Protein AF-A0A2M8S687-F1 (afdb_monomer)

Nearest PDB structures (foldseek):
  6tep-assembly3_C  TM=9.240E-01  e=4.496E-05  Bifidobacterium longum subsp. infantis ATCC 15697 = JCM 1222 = DSM 20088
  6ter-assembly3_C  TM=9.379E-01  e=4.794E-05  Bifidobacterium longum subsp. infantis ATCC 15697 = JCM 1222 = DSM 20088
  6tep-assembly4_B  TM=9.440E-01  e=9.711E-05  Bifidobacterium longum subsp. infantis ATCC 15697 = JCM 1222 = DSM 20088
  6tep-assembly2_D  TM=9.374E-01  e=9.711E-05  Bifidobacterium longum subsp. infantis ATCC 15697 = JCM 1222 = DSM 20088
  6q90-assembly2_B  TM=9.493E-01  e=2.385E-04  Homo sapiens

Structure (mmCIF, N/CA/C/O backbone):
data_AF-A0A2M8S687-F1
#
_entry.id   AF-A0A2M8S687-F1
#
loop_
_atom_site.group_PDB
_atom_site.id
_atom_site.type_symbol
_atom_site.label_atom_id
_atom_site.label_alt_id
_atom_site.label_comp_id
_atom_site.label_asym_id
_atom_site.label_entity_id
_atom_site.label_seq_id
_atom_site.pdbx_PDB_ins_code
_atom_site.Cartn_x
_atom_site.Cartn_y
_atom_site.Cartn_z
_atom_site.occupancy
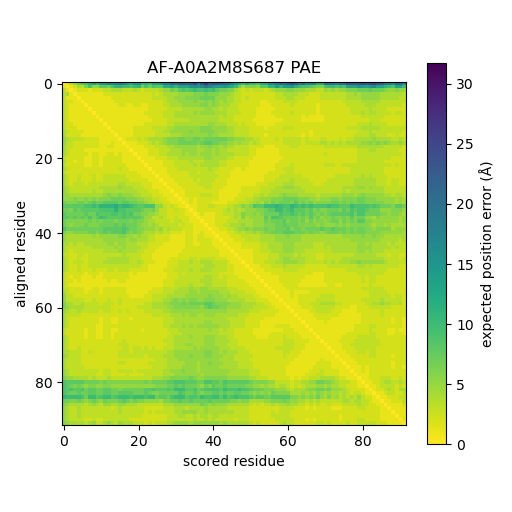_atom_site.B_iso_or_equiv
_atom_site.auth_seq_id
_atom_site.auth_comp_id
_atom_site.auth_asym_id
_atom_site.auth_atom_id
_atom_site.pdbx_PDB_model_num
ATOM 1 N N . MET A 1 1 ? 13.495 -7.908 5.734 1.00 65.50 1 MET A N 1
ATOM 2 C CA . MET A 1 1 ? 13.013 -8.114 7.120 1.00 65.50 1 MET A CA 1
ATOM 3 C C . MET A 1 1 ? 11.526 -8.389 7.070 1.00 65.50 1 MET A C 1
ATOM 5 O O . MET A 1 1 ? 10.834 -7.729 6.303 1.00 65.50 1 MET A O 1
ATOM 9 N N . ASP A 1 2 ? 11.056 -9.374 7.828 1.00 84.81 2 ASP A N 1
ATOM 10 C CA . ASP A 1 2 ? 9.624 -9.620 7.987 1.00 84.81 2 ASP A CA 1
ATOM 11 C C . ASP A 1 2 ? 9.021 -8.533 8.894 1.00 84.81 2 ASP A C 1
ATOM 13 O O . ASP A 1 2 ? 9.439 -8.378 10.041 1.00 84.81 2 ASP A O 1
ATOM 17 N N . LEU A 1 3 ? 8.092 -7.741 8.352 1.00 92.38 3 LEU A N 1
ATOM 18 C CA . LEU A 1 3 ? 7.426 -6.643 9.062 1.00 92.38 3 LEU A CA 1
ATOM 19 C C . LEU A 1 3 ? 6.049 -7.043 9.603 1.00 92.38 3 LEU A C 1
ATOM 21 O O . LEU A 1 3 ? 5.384 -6.226 10.246 1.00 92.38 3 LEU A O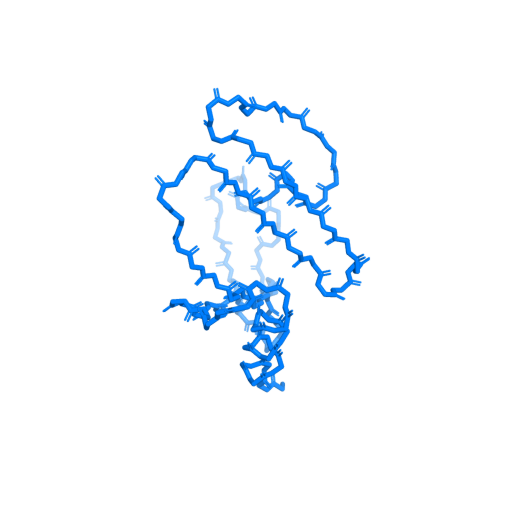 1
ATOM 25 N N . GLN A 1 4 ? 5.618 -8.288 9.384 1.00 94.44 4 GLN A N 1
ATOM 26 C CA . GLN A 1 4 ? 4.305 -8.762 9.800 1.00 94.44 4 GLN A CA 1
ATOM 27 C C . GLN A 1 4 ? 4.039 -8.586 11.311 1.00 94.44 4 GLN A C 1
ATOM 29 O O . GLN A 1 4 ? 2.955 -8.097 11.655 1.00 94.44 4 GLN A O 1
ATOM 34 N N . PRO A 1 5 ? 4.972 -8.899 12.238 1.00 96.06 5 PRO A N 1
ATOM 35 C CA . PRO A 1 5 ? 4.736 -8.684 13.668 1.00 96.06 5 PRO A CA 1
ATOM 36 C C . PRO A 1 5 ? 4.560 -7.199 14.011 1.00 96.06 5 PRO A C 1
ATOM 38 O O . PRO A 1 5 ? 3.633 -6.832 14.736 1.00 96.06 5 PRO A O 1
ATOM 41 N N . THR A 1 6 ? 5.402 -6.339 13.432 1.00 96.12 6 THR A N 1
ATOM 42 C CA . THR A 1 6 ? 5.394 -4.888 13.656 1.00 96.12 6 THR A CA 1
ATOM 43 C C . THR A 1 6 ? 4.084 -4.257 13.196 1.00 96.12 6 THR A C 1
ATOM 45 O O . THR A 1 6 ? 3.432 -3.565 13.978 1.00 96.12 6 THR A O 1
ATOM 48 N N . ILE A 1 7 ? 3.643 -4.539 11.963 1.00 97.06 7 ILE A N 1
ATOM 49 C CA . ILE A 1 7 ? 2.403 -3.962 11.420 1.00 97.06 7 ILE A CA 1
ATOM 50 C C . ILE A 1 7 ? 1.164 -4.486 12.161 1.00 97.06 7 ILE A C 1
ATOM 52 O O . ILE A 1 7 ? 0.220 -3.735 12.407 1.00 97.06 7 ILE A O 1
ATOM 56 N N . THR A 1 8 ? 1.183 -5.751 12.600 1.00 97.75 8 THR A N 1
ATOM 57 C CA . THR A 1 8 ? 0.102 -6.335 13.411 1.00 97.75 8 THR A CA 1
ATOM 58 C C . THR A 1 8 ? -0.029 -5.619 14.749 1.00 97.75 8 THR A C 1
ATOM 60 O O . THR A 1 8 ? -1.140 -5.275 15.161 1.00 97.75 8 THR A O 1
ATOM 63 N N . GLN A 1 9 ? 1.095 -5.394 15.435 1.00 97.69 9 GLN A N 1
ATOM 64 C CA . GLN A 1 9 ? 1.103 -4.718 16.726 1.00 97.69 9 GLN A CA 1
ATOM 65 C C . GLN A 1 9 ? 0.677 -3.255 16.585 1.00 97.69 9 GLN A C 1
ATOM 67 O O . GLN A 1 9 ? -0.169 -2.798 17.351 1.00 97.69 9 GLN A O 1
ATOM 72 N N . ALA A 1 10 ? 1.198 -2.543 15.584 1.00 97.50 10 ALA A N 1
ATOM 73 C CA . ALA A 1 10 ? 0.823 -1.158 15.320 1.00 97.50 10 ALA A CA 1
ATOM 74 C C . ALA A 1 10 ? -0.685 -1.013 15.047 1.00 97.50 10 ALA A C 1
ATOM 76 O O . ALA A 1 10 ? -1.344 -0.158 15.643 1.00 97.50 10 ALA A O 1
ATOM 77 N N . PHE A 1 11 ? -1.260 -1.903 14.228 1.00 98.44 11 PHE A N 1
ATOM 78 C CA . PHE A 1 11 ? -2.698 -1.916 13.959 1.00 98.44 11 PHE A CA 1
ATOM 79 C C . PHE A 1 11 ? -3.516 -2.142 15.238 1.00 98.44 11 PHE A C 1
ATOM 81 O O . PHE A 1 11 ? -4.469 -1.408 15.502 1.00 98.44 11 PHE A O 1
ATOM 88 N N . ARG A 1 12 ? -3.127 -3.125 16.066 1.00 98.06 12 ARG A N 1
ATOM 89 C CA . ARG A 1 12 ? -3.806 -3.417 17.340 1.00 98.06 12 ARG A CA 1
ATOM 90 C C . ARG A 1 12 ? -3.776 -2.226 18.288 1.00 98.06 12 ARG A C 1
ATOM 92 O O . ARG A 1 12 ? -4.817 -1.880 18.841 1.00 98.06 12 ARG A O 1
ATOM 99 N N . SER A 1 13 ? -2.613 -1.595 18.442 1.00 97.44 13 SER A N 1
ATOM 100 C CA . SER A 1 13 ? -2.448 -0.418 19.296 1.00 97.44 13 SER A CA 1
ATOM 101 C C . SER A 1 13 ? -3.319 0.754 18.834 1.00 97.44 13 SER A C 1
ATOM 103 O O . SER A 1 13 ? -3.872 1.462 19.670 1.00 97.44 13 SER A O 1
ATOM 105 N N . ARG A 1 14 ? -3.477 0.958 17.517 1.00 97.06 14 ARG A N 1
ATOM 106 C CA . ARG A 1 14 ? -4.210 2.110 16.968 1.00 97.06 14 ARG A CA 1
ATOM 107 C C . ARG A 1 14 ? -5.722 1.901 16.879 1.00 97.06 14 ARG A C 1
ATOM 109 O O . ARG A 1 14 ? -6.473 2.840 17.119 1.00 97.06 14 ARG A O 1
ATOM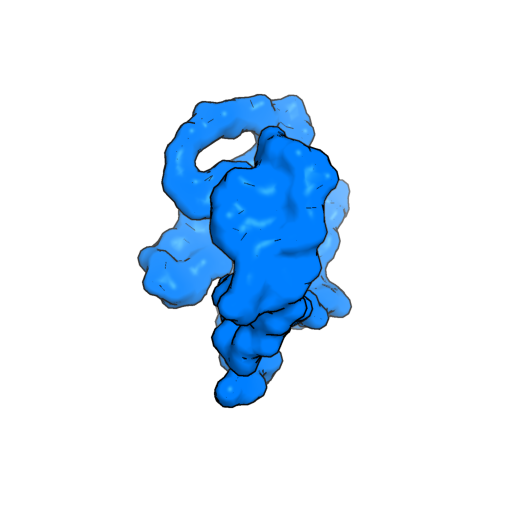 116 N N . PHE A 1 15 ? -6.168 0.694 16.529 1.00 96.56 15 PHE A N 1
ATOM 117 C CA . PHE A 1 15 ? -7.574 0.403 16.214 1.00 96.56 15 PHE A CA 1
ATOM 118 C C . PHE A 1 15 ? -8.270 -0.514 17.230 1.00 96.56 15 PHE A C 1
ATOM 120 O O . PHE A 1 15 ? -9.406 -0.936 16.989 1.00 96.56 15 PHE A O 1
ATOM 127 N N . ALA A 1 16 ? -7.597 -0.827 18.345 1.00 96.31 16 ALA A N 1
ATOM 128 C CA . ALA A 1 16 ? -8.102 -1.629 19.465 1.00 96.31 16 ALA A CA 1
ATOM 129 C C . ALA A 1 16 ? -8.680 -2.999 19.055 1.00 96.31 16 ALA A C 1
ATOM 131 O O . ALA A 1 16 ? -9.576 -3.543 19.700 1.00 96.31 16 ALA A O 1
ATOM 132 N N . ALA A 1 17 ? -8.189 -3.559 17.950 1.00 95.31 17 ALA A N 1
ATOM 133 C CA . ALA A 1 17 ? -8.637 -4.830 17.400 1.00 95.31 17 ALA A CA 1
ATOM 134 C C . ALA A 1 17 ? -7.567 -5.429 16.480 1.00 95.31 17 ALA A C 1
ATOM 136 O O . ALA A 1 17 ? -6.740 -4.687 15.949 1.00 95.31 17 ALA A O 1
ATOM 137 N N . PRO A 1 18 ? -7.563 -6.753 16.252 1.00 97.25 18 PRO A N 1
ATOM 138 C CA . PRO A 1 18 ? -6.659 -7.351 15.279 1.00 97.25 18 PRO A CA 1
ATOM 139 C C . PRO A 1 18 ? -7.036 -6.948 13.840 1.00 97.25 18 PRO A C 1
ATOM 141 O O . PRO A 1 18 ? -8.224 -6.754 13.551 1.00 97.25 18 PRO A O 1
ATOM 144 N N . PRO A 1 19 ? -6.053 -6.854 12.925 1.00 98.19 19 PRO A N 1
ATOM 145 C CA . PRO A 1 19 ? -6.354 -6.757 11.502 1.00 98.19 19 PRO A CA 1
ATOM 146 C C . PRO A 1 19 ? -7.026 -8.051 11.022 1.00 98.19 19 PRO A C 1
ATOM 148 O O . PRO A 1 19 ? -6.740 -9.130 11.542 1.00 98.19 19 PRO A O 1
ATOM 151 N N . ALA A 1 20 ? -7.915 -7.947 10.034 1.00 98.31 20 ALA A N 1
ATOM 152 C CA . ALA A 1 20 ? -8.496 -9.119 9.372 1.00 98.31 20 ALA A CA 1
ATOM 153 C C . ALA A 1 20 ? -7.549 -9.684 8.307 1.00 98.31 20 ALA A C 1
ATOM 155 O O . ALA A 1 20 ? -7.513 -10.892 8.092 1.00 98.31 20 ALA A O 1
ATOM 156 N N . PHE A 1 21 ? -6.772 -8.808 7.665 1.00 98.12 21 PHE A N 1
ATOM 157 C CA . PHE A 1 21 ? -5.826 -9.164 6.618 1.00 98.12 21 PHE A CA 1
ATOM 158 C C . PHE A 1 21 ? -4.504 -8.432 6.813 1.00 98.12 21 PHE A C 1
ATOM 160 O O . PHE A 1 21 ? -4.469 -7.293 7.284 1.00 98.12 21 PHE A O 1
ATOM 167 N N . ILE A 1 22 ? -3.424 -9.093 6.406 1.00 97.88 22 ILE A N 1
ATOM 168 C CA . ILE A 1 22 ? -2.103 -8.493 6.252 1.00 97.88 22 ILE A CA 1
ATOM 169 C C . ILE A 1 22 ? -1.657 -8.785 4.828 1.00 97.88 22 ILE A C 1
ATOM 171 O O . ILE A 1 22 ? -1.630 -9.942 4.412 1.00 97.88 22 ILE A O 1
ATOM 175 N N . ILE A 1 23 ? -1.347 -7.734 4.078 1.00 97.69 23 ILE A N 1
ATOM 176 C CA . ILE A 1 23 ? -0.984 -7.808 2.664 1.00 97.69 23 ILE A CA 1
ATOM 177 C C . ILE A 1 23 ? 0.409 -7.209 2.492 1.00 97.69 23 ILE A C 1
ATOM 179 O O . ILE A 1 23 ? 0.751 -6.219 3.140 1.00 97.69 23 ILE A O 1
ATOM 183 N N . ARG A 1 24 ? 1.205 -7.810 1.607 1.00 97.00 24 ARG A N 1
ATOM 184 C CA . ARG A 1 24 ? 2.540 -7.347 1.224 1.00 97.00 24 ARG A CA 1
ATOM 185 C C . ARG A 1 24 ? 2.589 -7.149 -0.287 1.00 97.00 24 ARG A C 1
ATOM 187 O O . ARG A 1 24 ? 2.324 -8.094 -1.026 1.00 97.00 24 ARG A O 1
ATOM 194 N N . ALA A 1 25 ? 3.002 -5.967 -0.730 1.00 97.12 25 ALA A N 1
ATOM 195 C CA . ALA A 1 25 ? 3.262 -5.660 -2.133 1.00 97.12 25 ALA A CA 1
ATOM 196 C C . ALA A 1 25 ? 4.744 -5.276 -2.313 1.00 97.12 25 ALA A C 1
ATOM 198 O O . ALA A 1 25 ? 5.175 -4.268 -1.745 1.00 97.12 25 ALA A O 1
ATOM 199 N N . PRO A 1 26 ? 5.559 -6.068 -3.036 1.00 97.69 26 PRO A N 1
ATOM 200 C CA . PRO A 1 26 ? 6.960 -5.734 -3.261 1.00 97.69 26 PRO A CA 1
ATOM 201 C C . PRO A 1 26 ? 7.099 -4.547 -4.216 1.00 97.69 26 PRO A C 1
ATOM 203 O O . PRO A 1 26 ? 6.325 -4.390 -5.159 1.00 97.69 26 PRO A O 1
ATOM 206 N N . GLY A 1 27 ? 8.134 -3.740 -3.997 1.00 97.44 27 GLY A N 1
ATOM 207 C CA . GLY A 1 27 ? 8.631 -2.839 -5.027 1.00 97.44 27 GLY A CA 1
ATOM 208 C C . GLY A 1 27 ? 9.229 -3.633 -6.189 1.00 97.44 27 GLY A C 1
ATOM 209 O O . GLY A 1 27 ? 9.422 -4.850 -6.111 1.00 97.44 27 GLY A O 1
ATOM 210 N N . ARG A 1 28 ? 9.580 -2.936 -7.268 1.00 98.00 28 ARG A N 1
ATOM 211 C CA . ARG A 1 28 ? 10.187 -3.554 -8.449 1.00 98.00 28 ARG A CA 1
ATOM 212 C C . ARG A 1 28 ? 11.287 -2.693 -9.039 1.00 98.00 28 ARG A C 1
ATOM 214 O O . ARG A 1 28 ? 11.188 -1.466 -9.045 1.00 98.00 28 ARG A O 1
ATOM 221 N N . VAL A 1 29 ? 12.278 -3.358 -9.608 1.00 97.38 29 VAL A N 1
ATOM 222 C CA . VAL A 1 29 ? 13.260 -2.756 -10.511 1.00 97.38 29 VAL A CA 1
ATOM 223 C C . VAL A 1 29 ? 12.997 -3.259 -11.921 1.00 97.38 29 VAL A C 1
ATOM 225 O O . VAL A 1 29 ? 12.544 -4.388 -12.103 1.00 97.38 29 VAL A O 1
ATOM 228 N N . ASN A 1 30 ? 13.269 -2.426 -12.912 1.00 97.38 30 ASN A N 1
ATOM 229 C CA . ASN A 1 30 ? 13.301 -2.852 -14.301 1.00 97.38 30 ASN A CA 1
ATOM 230 C C . ASN A 1 30 ? 14.736 -3.294 -14.610 1.00 97.38 30 ASN A C 1
ATOM 232 O O . ASN A 1 30 ? 15.681 -2.555 -14.352 1.00 97.38 30 ASN A O 1
ATOM 236 N N . ILE A 1 31 ? 14.916 -4.521 -15.102 1.00 97.19 31 ILE A N 1
ATOM 237 C CA . ILE A 1 31 ? 16.240 -5.018 -15.509 1.00 97.19 31 ILE A CA 1
ATOM 238 C C . ILE A 1 31 ? 16.595 -4.445 -16.886 1.00 97.19 31 ILE A C 1
ATOM 240 O O . ILE A 1 31 ? 17.727 -4.028 -17.118 1.00 97.19 31 ILE A O 1
ATOM 244 N N . ILE A 1 32 ? 15.616 -4.435 -17.798 1.00 97.00 32 ILE A N 1
ATOM 245 C CA . ILE A 1 32 ? 15.702 -3.856 -19.143 1.00 97.00 32 ILE A CA 1
ATOM 246 C C . ILE A 1 32 ? 14.296 -3.499 -19.656 1.00 97.00 32 ILE A C 1
ATOM 248 O O . ILE A 1 32 ? 13.297 -4.041 -19.172 1.00 97.00 32 ILE A O 1
ATOM 252 N N . GLY A 1 33 ? 14.227 -2.599 -20.643 1.00 95.00 33 GLY A N 1
ATOM 253 C CA . GLY A 1 33 ? 12.974 -2.138 -21.254 1.00 95.00 33 GLY A CA 1
ATOM 254 C C . GLY A 1 33 ? 12.465 -0.801 -20.708 1.00 95.00 33 GLY A C 1
ATOM 255 O O . GLY A 1 33 ? 11.275 -0.515 -20.807 1.00 95.00 33 GLY A O 1
ATOM 256 N N . GLU A 1 34 ? 13.335 0.032 -20.131 1.00 94.75 34 GLU A N 1
ATOM 257 C CA . GLU A 1 34 ? 12.951 1.370 -19.660 1.00 94.75 34 GLU A CA 1
ATOM 258 C C . GLU A 1 34 ? 12.344 2.206 -20.793 1.00 94.75 34 GLU A C 1
ATOM 260 O O . GLU A 1 34 ? 12.845 2.186 -21.917 1.00 94.75 34 GLU A O 1
ATOM 265 N N . HIS A 1 35 ? 11.287 2.963 -20.486 1.00 94.75 35 HIS A N 1
ATOM 266 C CA . HIS A 1 35 ? 10.584 3.840 -21.432 1.00 94.75 35 HIS A CA 1
ATOM 267 C C . HIS A 1 35 ? 9.898 3.136 -22.618 1.00 94.75 35 HIS A C 1
ATOM 269 O O . HIS A 1 35 ? 9.492 3.793 -23.579 1.00 94.75 35 HIS A O 1
ATOM 275 N N . THR A 1 36 ? 9.752 1.809 -22.574 1.00 96.06 36 THR A N 1
ATOM 276 C CA . THR A 1 36 ? 9.105 1.040 -23.653 1.00 96.06 36 THR A CA 1
ATOM 277 C C . THR A 1 36 ? 7.660 0.652 -23.347 1.00 96.06 36 THR A C 1
ATOM 279 O O . THR A 1 36 ? 6.883 0.442 -24.273 1.00 96.06 36 THR A O 1
ATOM 282 N N . ASP A 1 37 ? 7.277 0.608 -22.073 1.00 92.62 37 ASP A N 1
ATOM 283 C CA . ASP A 1 37 ? 5.961 0.177 -21.597 1.00 92.62 37 ASP A CA 1
ATOM 284 C C . ASP A 1 37 ? 4.818 1.052 -22.120 1.00 92.62 37 ASP A C 1
ATOM 286 O O . ASP A 1 37 ? 3.799 0.536 -22.566 1.00 92.62 37 ASP A O 1
ATOM 290 N N . TYR A 1 38 ? 5.004 2.371 -22.147 1.00 93.75 38 TYR A N 1
ATOM 291 C CA . TYR A 1 38 ? 4.025 3.298 -22.728 1.00 93.75 38 TYR A CA 1
ATOM 292 C C . TYR A 1 38 ? 4.095 3.404 -24.263 1.00 93.75 38 TYR A C 1
ATOM 294 O O . TYR A 1 38 ? 3.390 4.223 -24.849 1.00 93.75 38 TYR A O 1
ATOM 302 N N . ASN A 1 39 ? 4.942 2.598 -24.911 1.00 96.00 39 ASN A N 1
ATOM 303 C CA . ASN A 1 39 ? 5.097 2.509 -26.367 1.00 96.00 39 ASN A CA 1
ATOM 304 C C . ASN A 1 39 ? 4.813 1.085 -26.891 1.00 96.00 39 ASN A C 1
ATOM 306 O O . ASN A 1 39 ? 5.362 0.698 -27.921 1.00 96.00 39 ASN A O 1
ATOM 310 N N . ASP A 1 40 ? 4.018 0.288 -26.167 1.00 95.94 40 ASP A N 1
ATOM 311 C CA . ASP A 1 40 ? 3.684 -1.109 -26.504 1.00 95.94 40 ASP A CA 1
ATOM 312 C C . ASP A 1 40 ? 4.908 -2.042 -26.661 1.00 95.94 40 ASP A C 1
ATOM 314 O O . ASP A 1 40 ? 4.870 -3.049 -27.372 1.00 95.94 40 ASP A O 1
ATOM 318 N N . GLY A 1 41 ? 6.022 -1.716 -25.999 1.00 96.94 41 GLY A N 1
ATOM 319 C CA . GLY A 1 41 ? 7.241 -2.521 -25.990 1.00 96.94 41 GLY A CA 1
ATOM 320 C C . GLY A 1 41 ? 7.295 -3.563 -24.867 1.00 96.94 41 GLY A C 1
ATOM 321 O O . GLY A 1 41 ? 6.450 -3.618 -23.974 1.00 96.94 41 GLY A O 1
ATOM 322 N N . PHE A 1 42 ? 8.328 -4.409 -24.902 1.00 97.69 42 PHE A N 1
ATOM 323 C CA . PHE A 1 42 ? 8.568 -5.423 -23.873 1.00 97.69 42 PHE A CA 1
ATOM 324 C C . PHE A 1 42 ? 9.379 -4.874 -22.696 1.00 97.69 42 PHE A C 1
ATOM 326 O O . PHE A 1 42 ? 10.379 -4.183 -22.882 1.00 97.69 42 PHE A O 1
ATOM 333 N N . VAL A 1 43 ? 9.022 -5.306 -21.486 1.00 97.81 43 VAL A N 1
ATOM 334 C CA . VAL A 1 43 ? 9.743 -5.002 -20.243 1.00 97.81 43 VAL A CA 1
ATOM 335 C C . VAL A 1 43 ? 10.148 -6.274 -19.510 1.00 97.81 43 VAL A C 1
ATOM 337 O O 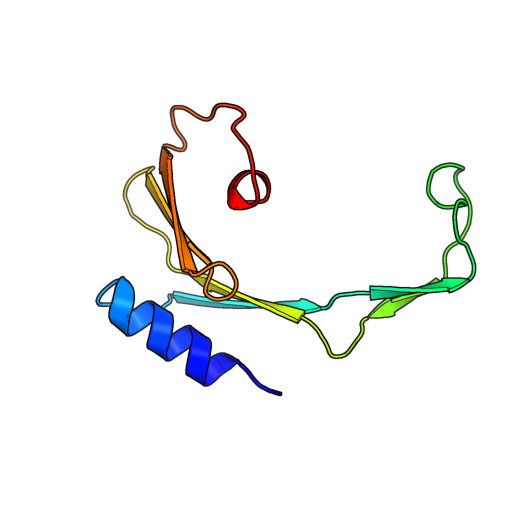. VAL A 1 43 ? 9.446 -7.284 -19.566 1.00 97.81 43 VAL A O 1
ATOM 340 N N . LEU A 1 44 ? 11.259 -6.215 -18.771 1.00 98.06 44 LEU A N 1
ATOM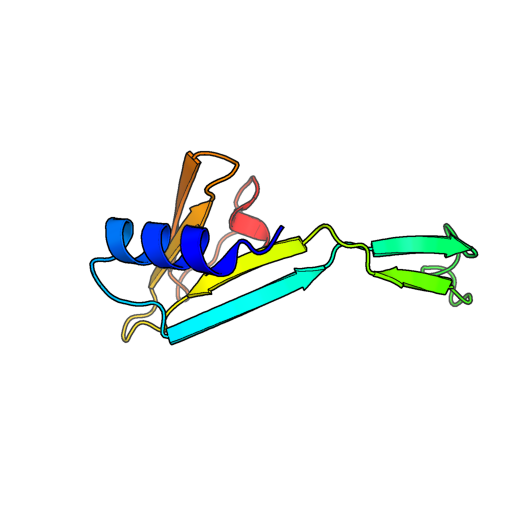 341 C CA . LEU A 1 44 ? 11.687 -7.286 -17.869 1.00 98.06 44 LEU A CA 1
ATOM 342 C C . LEU A 1 44 ? 11.832 -6.756 -16.431 1.00 98.06 44 LEU A C 1
ATOM 344 O O . LEU A 1 44 ? 12.945 -6.447 -15.992 1.00 98.06 44 LEU A O 1
ATOM 348 N N . PRO A 1 45 ? 10.722 -6.603 -15.689 1.00 97.62 45 PRO A N 1
ATOM 349 C CA . PRO A 1 45 ? 10.762 -6.196 -14.295 1.00 97.62 45 PRO A CA 1
ATOM 350 C C . PRO A 1 45 ? 11.065 -7.376 -13.370 1.00 97.62 45 PRO A C 1
ATOM 352 O O . PRO A 1 45 ? 10.765 -8.533 -13.663 1.00 97.62 45 PRO A O 1
ATOM 355 N N . MET A 1 46 ? 11.599 -7.061 -12.197 1.00 98.06 46 MET A N 1
ATOM 356 C CA . MET A 1 46 ? 11.818 -8.011 -11.116 1.00 98.06 46 MET A CA 1
ATOM 357 C C . MET A 1 46 ? 11.397 -7.387 -9.787 1.00 98.06 46 MET A C 1
ATOM 359 O O . MET A 1 46 ? 11.756 -6.249 -9.472 1.00 98.06 46 MET A O 1
ATOM 363 N N . ALA A 1 47 ? 10.638 -8.145 -8.998 1.00 98.19 47 ALA A N 1
ATOM 364 C CA . ALA A 1 47 ? 10.296 -7.764 -7.635 1.00 98.19 47 ALA A CA 1
ATOM 365 C C . ALA A 1 47 ? 11.556 -7.735 -6.757 1.00 98.19 47 ALA A C 1
ATOM 367 O O . ALA A 1 47 ? 12.393 -8.634 -6.832 1.00 98.19 47 ALA A O 1
ATOM 368 N N . ILE A 1 48 ? 11.672 -6.721 -5.903 1.00 97.19 48 ILE A N 1
ATOM 369 C CA . ILE A 1 48 ? 12.757 -6.620 -4.920 1.00 97.19 48 ILE A CA 1
ATOM 370 C C . ILE A 1 48 ? 12.293 -7.072 -3.531 1.00 97.19 48 ILE A C 1
ATOM 372 O O . ILE A 1 48 ? 11.113 -7.329 -3.282 1.00 97.19 48 ILE A O 1
ATOM 376 N N . ASP A 1 49 ? 13.234 -7.173 -2.598 1.00 95.38 49 ASP A N 1
ATOM 377 C CA . ASP A 1 49 ? 12.970 -7.586 -1.219 1.00 95.38 49 ASP A CA 1
ATOM 378 C C . ASP A 1 49 ? 12.314 -6.487 -0.356 1.00 95.38 49 ASP A C 1
ATOM 380 O O . ASP A 1 49 ? 11.740 -6.789 0.695 1.00 95.38 49 ASP A O 1
ATOM 384 N N . ARG A 1 50 ? 12.316 -5.231 -0.824 1.00 94.69 50 ARG A N 1
ATOM 385 C CA . ARG A 1 50 ? 11.597 -4.093 -0.223 1.00 94.69 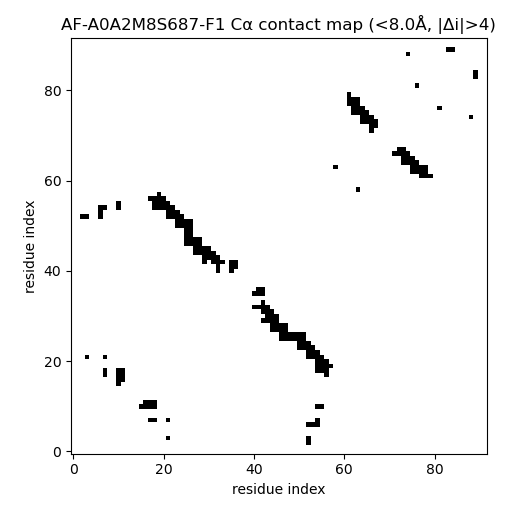50 ARG A CA 1
ATOM 386 C C . ARG A 1 50 ? 10.124 -4.099 -0.623 1.00 94.69 50 ARG A C 1
ATOM 388 O O . ARG A 1 50 ? 9.800 -4.324 -1.786 1.00 94.69 50 ARG A O 1
ATOM 395 N N . ALA A 1 51 ? 9.230 -3.839 0.326 1.00 96.00 51 ALA A N 1
ATOM 396 C CA . ALA A 1 51 ? 7.788 -3.948 0.118 1.00 96.00 51 ALA A CA 1
ATOM 397 C C . ALA A 1 51 ? 7.001 -2.958 0.979 1.00 96.00 51 ALA A C 1
ATOM 399 O O . ALA A 1 51 ? 7.442 -2.610 2.073 1.00 96.00 51 ALA A O 1
ATOM 400 N N . VAL A 1 52 ? 5.806 -2.600 0.511 1.00 96.38 52 VAL A N 1
ATOM 401 C CA . VAL A 1 52 ? 4.761 -1.973 1.326 1.00 96.38 52 VAL A CA 1
ATOM 402 C C . VAL A 1 52 ? 3.962 -3.077 2.013 1.00 96.38 52 VAL A C 1
ATOM 404 O O . VAL A 1 52 ? 3.605 -4.080 1.388 1.00 96.38 52 VAL A O 1
ATOM 407 N N . TRP A 1 53 ? 3.686 -2.894 3.301 1.00 97.56 53 TRP A N 1
ATOM 408 C CA . TRP A 1 53 ? 2.857 -3.792 4.099 1.00 97.56 53 TRP A CA 1
ATOM 409 C C . TRP A 1 53 ? 1.621 -3.049 4.587 1.00 97.56 53 TRP A C 1
ATOM 411 O O . TRP A 1 53 ? 1.725 -1.923 5.064 1.00 97.56 53 TRP A O 1
ATOM 421 N N . ILE A 1 54 ? 0.460 -3.693 4.504 1.00 97.81 54 ILE A N 1
ATOM 422 C CA . ILE A 1 54 ? -0.805 -3.129 4.975 1.00 97.81 54 ILE A CA 1
ATOM 423 C C . ILE A 1 54 ? -1.482 -4.147 5.887 1.00 97.81 54 ILE A C 1
ATOM 425 O O . ILE A 1 54 ? -1.789 -5.261 5.467 1.00 97.81 54 ILE A O 1
ATOM 429 N N . ALA A 1 55 ? -1.740 -3.747 7.131 1.00 98.38 55 ALA A N 1
ATOM 430 C CA . ALA A 1 55 ? -2.659 -4.427 8.034 1.00 98.38 55 ALA A CA 1
ATOM 431 C C . ALA A 1 55 ? -4.020 -3.726 7.952 1.00 98.38 55 ALA A C 1
ATOM 433 O O . ALA A 1 55 ? -4.097 -2.516 8.158 1.00 98.38 55 ALA A O 1
ATOM 434 N N . LEU A 1 56 ? -5.086 -4.462 7.636 1.00 98.06 56 LEU A N 1
ATOM 435 C CA . LEU A 1 56 ? -6.405 -3.871 7.401 1.00 98.06 56 LEU A CA 1
ATOM 436 C C . LEU A 1 56 ? -7.548 -4.742 7.915 1.00 98.06 56 LEU A C 1
ATOM 438 O O . LEU A 1 56 ? -7.437 -5.961 8.058 1.00 98.06 56 LEU A O 1
ATOM 442 N N . ARG A 1 57 ? -8.683 -4.097 8.184 1.00 98.25 57 ARG A N 1
ATOM 443 C CA . ARG A 1 57 ? -9.930 -4.744 8.594 1.00 98.25 57 ARG A CA 1
ATOM 444 C C . ARG A 1 57 ? -11.117 -3.985 7.994 1.00 98.25 57 ARG A C 1
ATOM 446 O O . ARG A 1 57 ? -11.200 -2.779 8.230 1.00 98.25 57 ARG A O 1
ATOM 453 N N . PRO A 1 58 ? -12.050 -4.661 7.300 1.00 97.44 58 PRO A N 1
ATOM 454 C CA . PRO A 1 58 ? -13.284 -4.035 6.842 1.00 97.44 58 PRO A CA 1
ATOM 455 C C . PRO A 1 58 ? -14.086 -3.445 8.003 1.00 97.44 58 PRO A C 1
ATOM 457 O O . PRO A 1 58 ? -14.192 -4.044 9.078 1.00 97.44 58 PRO A O 1
ATOM 460 N N . ARG A 1 59 ? -14.679 -2.278 7.769 1.00 96.25 59 ARG A N 1
ATOM 461 C CA . ARG A 1 59 ? -15.647 -1.656 8.672 1.00 96.25 59 ARG A CA 1
ATOM 462 C C . ARG A 1 59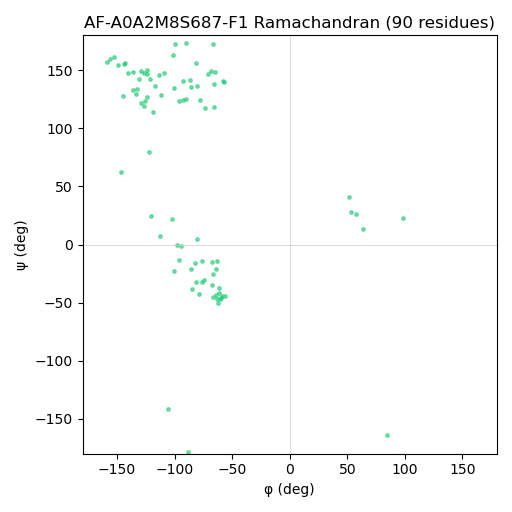 ? -17.064 -1.891 8.149 1.00 96.25 59 ARG A C 1
ATOM 464 O O . ARG A 1 59 ? -17.252 -2.288 7.004 1.00 96.25 59 ARG A O 1
ATOM 471 N N . ARG A 1 60 ? -18.061 -1.704 9.020 1.00 97.25 60 ARG A N 1
ATOM 472 C CA . ARG A 1 60 ? -19.487 -1.799 8.648 1.00 97.25 60 ARG A CA 1
ATOM 473 C C . ARG A 1 60 ? -20.040 -0.484 8.098 1.00 97.25 60 ARG A C 1
ATOM 475 O O . ARG A 1 60 ? -21.081 -0.493 7.454 1.00 97.25 60 ARG A O 1
ATOM 482 N N . ASP A 1 61 ? -19.371 0.622 8.406 1.00 97.44 61 ASP A N 1
ATOM 483 C CA . ASP A 1 61 ? -19.659 1.943 7.861 1.00 97.44 61 ASP A CA 1
ATOM 484 C C . ASP A 1 61 ? -18.877 2.166 6.556 1.00 97.44 61 ASP A C 1
ATOM 486 O O . ASP A 1 61 ? -18.168 1.285 6.068 1.00 97.44 61 ASP A O 1
ATOM 490 N N . ARG A 1 62 ? -19.039 3.354 5.973 1.00 97.62 62 ARG A N 1
ATOM 491 C CA . ARG A 1 62 ? -18.386 3.762 4.723 1.00 97.62 62 ARG A CA 1
ATOM 492 C C . ARG A 1 62 ? -17.202 4.699 4.967 1.00 97.62 62 ARG A C 1
ATOM 494 O O . ARG A 1 62 ? -16.805 5.433 4.071 1.00 97.62 62 ARG A O 1
ATOM 501 N N . GLN A 1 63 ? -16.639 4.658 6.174 1.00 97.69 63 GLN A N 1
ATOM 502 C CA . GLN A 1 63 ? -15.451 5.420 6.544 1.00 97.69 63 GLN A CA 1
ATOM 503 C C . GLN A 1 63 ? -14.190 4.586 6.320 1.00 97.69 63 GLN A C 1
ATOM 505 O O . GLN A 1 63 ? -14.139 3.399 6.648 1.00 97.69 63 GLN A O 1
ATOM 510 N N . VAL A 1 64 ? -13.142 5.233 5.827 1.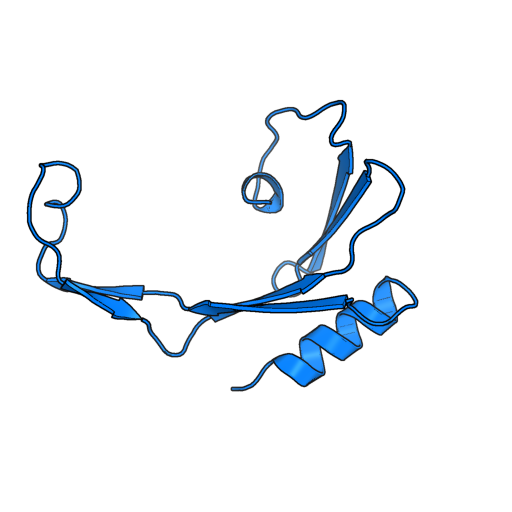00 97.25 64 VAL A N 1
ATOM 511 C CA . VAL A 1 64 ? -11.781 4.703 5.774 1.00 97.25 64 VAL A CA 1
ATOM 512 C C . VAL A 1 64 ? -10.937 5.512 6.744 1.00 97.25 64 VAL A C 1
ATOM 514 O O . VAL A 1 64 ? -10.949 6.736 6.700 1.00 97.25 64 VAL A O 1
ATOM 517 N N . ILE A 1 65 ? -10.212 4.822 7.624 1.00 97.25 65 ILE A N 1
ATOM 518 C CA . ILE A 1 65 ? -9.231 5.427 8.528 1.00 97.25 65 ILE A CA 1
ATOM 519 C C . ILE A 1 65 ? -7.931 4.665 8.323 1.00 97.25 65 ILE A C 1
ATOM 521 O O . ILE A 1 65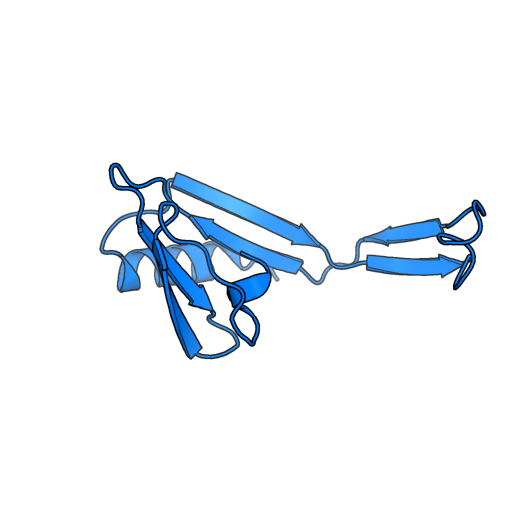 ? -7.881 3.452 8.543 1.00 97.25 65 ILE A O 1
ATOM 525 N N . VAL A 1 66 ? -6.892 5.370 7.898 1.00 97.31 66 VAL A N 1
ATOM 526 C CA . VAL A 1 66 ? -5.589 4.797 7.564 1.00 97.31 66 VAL A CA 1
ATOM 527 C C . VAL A 1 66 ? -4.484 5.562 8.285 1.00 97.31 66 VAL A C 1
ATOM 529 O O . VAL A 1 66 ? -4.611 6.751 8.567 1.00 97.31 66 VAL A O 1
ATOM 532 N N . HIS A 1 67 ? -3.404 4.861 8.616 1.00 97.88 67 HIS A N 1
ATOM 533 C CA . HIS A 1 67 ? -2.223 5.433 9.248 1.00 97.88 67 HIS A CA 1
ATOM 534 C C . HIS A 1 67 ? -0.968 4.925 8.546 1.00 97.88 67 HIS A C 1
ATOM 536 O O . HIS A 1 67 ? -0.803 3.712 8.401 1.00 97.88 67 HIS A O 1
ATOM 542 N N . SER A 1 68 ? -0.079 5.835 8.160 1.00 97.69 68 SER A N 1
ATOM 543 C CA . SER A 1 68 ? 1.248 5.498 7.650 1.00 97.69 68 SER A CA 1
ATOM 544 C C . SER A 1 68 ? 2.254 5.492 8.795 1.00 97.69 68 SER A C 1
ATOM 546 O O . SER A 1 68 ? 2.384 6.483 9.506 1.00 97.69 68 SER A O 1
ATOM 548 N N . LEU A 1 69 ? 2.971 4.382 8.987 1.00 96.81 69 LEU A N 1
ATOM 549 C CA . LEU A 1 69 ? 4.049 4.309 9.983 1.00 96.81 69 LEU A CA 1
ATOM 550 C C . LEU A 1 69 ? 5.306 5.062 9.535 1.00 96.81 69 LEU A C 1
ATOM 552 O O . LEU A 1 69 ? 6.024 5.579 10.380 1.00 96.81 69 LEU A O 1
ATOM 556 N N . ASP A 1 70 ? 5.557 5.135 8.225 1.00 95.94 70 ASP A N 1
ATOM 557 C CA . ASP A 1 70 ? 6.748 5.791 7.675 1.00 95.94 70 ASP A CA 1
ATOM 558 C C . ASP A 1 70 ? 6.634 7.323 7.715 1.00 95.94 70 ASP A C 1
ATOM 560 O O . ASP A 1 70 ? 7.639 8.011 7.876 1.00 95.94 70 ASP A O 1
ATOM 564 N N . PHE A 1 71 ? 5.411 7.852 7.576 1.00 96.75 71 PHE A N 1
ATOM 565 C CA . PHE A 1 71 ? 5.136 9.292 7.661 1.00 96.75 71 PHE A CA 1
ATOM 566 C C . PHE A 1 71 ? 4.658 9.743 9.046 1.00 96.75 71 PHE A C 1
ATOM 568 O O . PHE A 1 71 ? 4.628 10.939 9.300 1.00 96.75 71 PHE A O 1
ATOM 575 N N . ASP A 1 72 ? 4.288 8.807 9.926 1.00 96.69 72 ASP A N 1
ATOM 576 C CA . ASP A 1 72 ? 3.612 9.085 11.204 1.00 96.69 72 ASP A CA 1
ATOM 577 C C . ASP A 1 72 ? 2.366 9.983 11.041 1.00 96.69 72 ASP A C 1
ATOM 579 O O . ASP A 1 72 ? 2.096 10.903 11.810 1.00 96.69 72 ASP A O 1
ATOM 583 N N . GLU A 1 73 ? 1.594 9.716 9.984 1.00 97.12 73 GLU A N 1
ATOM 584 C CA . GLU A 1 73 ? 0.422 10.499 9.593 1.00 97.12 73 GLU A CA 1
ATOM 585 C C . GLU A 1 73 ? -0.830 9.624 9.502 1.00 97.12 73 GLU A C 1
ATOM 587 O O . GLU A 1 73 ? -0.782 8.460 9.087 1.00 97.12 73 GLU A O 1
ATOM 592 N N . ALA A 1 74 ? -1.980 10.215 9.831 1.00 96.62 74 ALA A N 1
ATOM 593 C CA . ALA A 1 74 ? -3.292 9.599 9.682 1.00 96.62 74 ALA A CA 1
ATOM 594 C C . ALA A 1 74 ? -4.125 10.323 8.619 1.00 96.62 74 ALA A C 1
ATOM 596 O O . ALA A 1 74 ? -4.075 11.547 8.515 1.00 96.62 74 ALA A O 1
ATOM 597 N N . ALA A 1 75 ? -4.948 9.568 7.897 1.00 96.25 75 ALA A N 1
ATOM 598 C CA . ALA A 1 75 ? -5.973 10.108 7.016 1.00 96.25 75 ALA A CA 1
ATOM 599 C C . ALA A 1 75 ? -7.315 9.419 7.277 1.00 96.25 75 ALA A C 1
ATOM 601 O O . ALA A 1 75 ? -7.376 8.215 7.544 1.00 96.25 75 ALA A O 1
ATOM 602 N N . GLU A 1 76 ? -8.389 10.199 7.195 1.00 96.06 76 GLU A N 1
ATOM 603 C CA . GLU A 1 76 ? -9.761 9.721 7.304 1.00 96.06 76 GLU A CA 1
ATOM 604 C C . GLU A 1 76 ? -10.602 10.318 6.180 1.00 96.06 76 GLU A C 1
ATOM 606 O O . GLU A 1 76 ? -10.539 11.520 5.916 1.00 96.06 76 GLU A O 1
ATOM 611 N N . PHE A 1 77 ? -11.392 9.477 5.519 1.00 96.19 77 PHE A N 1
ATOM 612 C CA . PHE A 1 77 ? -12.296 9.906 4.459 1.00 96.19 77 PHE A CA 1
ATOM 613 C C . PHE A 1 77 ? -13.504 8.978 4.332 1.00 96.19 77 PHE A C 1
ATOM 615 O O . PHE A 1 77 ? -13.506 7.843 4.811 1.00 96.19 77 PHE A O 1
ATOM 622 N N . SER A 1 78 ? -14.551 9.484 3.680 1.00 96.69 78 SER A N 1
ATOM 623 C CA . SER A 1 78 ? -15.777 8.739 3.409 1.00 96.69 78 SER A CA 1
ATOM 624 C C . SER A 1 78 ? -15.796 8.225 1.975 1.00 96.69 78 SER A C 1
ATOM 626 O O . SER A 1 78 ? -15.567 8.989 1.039 1.00 96.69 78 SER A O 1
ATOM 628 N N . LEU A 1 79 ? -16.168 6.959 1.790 1.00 96.69 79 LEU A N 1
ATOM 629 C CA . LEU A 1 79 ? -16.404 6.369 0.470 1.00 96.69 79 LEU A CA 1
ATOM 630 C C . LEU A 1 79 ? -17.639 6.957 -0.232 1.00 96.69 79 LEU A C 1
ATOM 632 O O . LEU A 1 79 ? -17.814 6.739 -1.427 1.00 96.69 79 LEU A O 1
ATOM 636 N N . ASP A 1 80 ? -18.506 7.670 0.492 1.00 97.50 80 ASP A N 1
ATOM 637 C CA . ASP A 1 80 ? -19.660 8.377 -0.082 1.00 97.50 80 ASP A CA 1
ATOM 638 C C . ASP A 1 80 ? -19.313 9.738 -0.675 1.00 97.50 80 ASP A C 1
ATOM 640 O O . ASP A 1 80 ? -20.111 10.309 -1.414 1.00 97.50 80 ASP A O 1
ATOM 644 N N . ASN A 1 81 ? -18.140 10.276 -0.347 1.00 94.12 81 ASN A N 1
ATOM 645 C CA . ASN A 1 81 ? -17.774 11.639 -0.698 1.00 94.12 81 ASN A CA 1
ATOM 646 C C . ASN A 1 81 ? -16.269 11.742 -0.967 1.00 94.12 81 ASN A C 1
ATOM 648 O O . ASN A 1 81 ? -15.539 12.424 -0.246 1.00 94.12 81 ASN A O 1
ATOM 652 N N . LEU A 1 82 ? -15.812 11.016 -1.989 1.00 93.94 82 LEU A N 1
ATOM 653 C CA . LEU A 1 82 ? -14.416 11.013 -2.412 1.00 93.94 82 LEU A CA 1
ATOM 654 C C . LEU A 1 82 ? -14.103 12.272 -3.223 1.00 93.94 82 LEU A C 1
ATOM 656 O O . LEU A 1 82 ? -14.732 12.542 -4.245 1.00 93.94 82 LEU A O 1
ATOM 660 N N . HIS A 1 83 ? -13.087 13.008 -2.778 1.00 90.56 83 HIS A N 1
ATOM 661 C CA . HIS A 1 83 ? -12.549 14.180 -3.462 1.00 90.56 83 HIS A CA 1
ATOM 662 C C . HIS A 1 83 ? -11.054 14.016 -3.641 1.00 90.56 83 HIS A C 1
ATOM 664 O O . HIS A 1 83 ? -10.388 13.458 -2.773 1.00 90.56 83 HIS A O 1
ATOM 670 N N . LYS A 1 84 ? -10.526 14.562 -4.736 1.00 92.50 84 LYS A N 1
ATOM 671 C CA . LYS A 1 84 ? -9.084 14.610 -4.955 1.00 92.50 84 LYS A CA 1
ATOM 672 C C . LYS A 1 84 ? -8.434 15.516 -3.911 1.00 92.50 84 LYS A C 1
ATOM 674 O O . LYS A 1 84 ? -8.725 16.713 -3.853 1.00 92.50 84 LYS A O 1
ATOM 679 N N . GLY A 1 85 ? -7.553 14.945 -3.113 1.00 90.31 85 GLY A N 1
ATOM 680 C CA . GLY A 1 85 ? -6.759 15.620 -2.107 1.00 90.31 85 GLY A CA 1
ATOM 681 C C . GLY A 1 85 ? -5.305 15.774 -2.544 1.00 90.31 85 GLY A C 1
ATOM 682 O O . GLY A 1 85 ? -4.988 16.120 -3.687 1.00 90.31 85 GLY A O 1
ATOM 683 N N . LYS A 1 86 ? -4.401 15.604 -1.581 1.00 92.00 86 LYS A N 1
ATOM 684 C CA . LYS A 1 86 ? -2.954 15.746 -1.751 1.00 92.00 86 LYS A CA 1
ATOM 685 C C . LYS A 1 86 ? -2.239 14.710 -0.892 1.00 92.00 86 LYS A C 1
ATOM 687 O O . LYS A 1 86 ? -2.734 14.321 0.160 1.00 92.00 86 LYS A O 1
ATOM 692 N N . GLY A 1 87 ? -1.021 14.367 -1.296 1.00 95.00 87 GLY A N 1
ATOM 693 C CA . GLY A 1 87 ? -0.138 13.506 -0.515 1.00 95.00 87 GLY A CA 1
ATOM 694 C C . GLY A 1 87 ? -0.396 12.020 -0.735 1.00 95.00 87 GLY A C 1
ATOM 695 O O . GLY A 1 87 ? -1.006 11.609 -1.720 1.00 95.00 87 GLY A O 1
ATOM 696 N N . TRP A 1 88 ? 0.127 11.212 0.182 1.00 95.75 88 TRP A N 1
ATOM 697 C CA . TRP A 1 88 ? 0.067 9.755 0.108 1.00 95.75 88 TRP A CA 1
ATOM 698 C C . TRP A 1 88 ? -1.343 9.139 0.246 1.00 95.75 88 TRP A C 1
ATOM 700 O O . TRP A 1 88 ? -1.521 8.050 -0.301 1.00 95.75 88 TRP A O 1
ATOM 710 N N . PRO A 1 89 ? -2.353 9.762 0.899 1.00 95.56 89 PRO A N 1
ATOM 711 C CA . PRO A 1 89 ? -3.677 9.145 0.999 1.00 95.56 89 PRO A CA 1
ATOM 712 C C . PRO A 1 89 ? -4.378 8.959 -0.351 1.00 95.56 89 PRO A C 1
ATOM 714 O O . PRO A 1 89 ? -5.225 8.088 -0.458 1.00 95.56 89 PRO A O 1
ATOM 717 N N . GLU A 1 90 ? -3.989 9.707 -1.392 1.00 95.56 90 GLU A N 1
ATOM 718 C CA . GLU A 1 90 ? -4.554 9.589 -2.750 1.00 95.56 90 GLU A CA 1
ATOM 719 C C . GLU A 1 90 ? -4.319 8.220 -3.415 1.00 95.56 90 GLU A C 1
ATOM 721 O O . GLU A 1 90 ? -4.909 7.929 -4.452 1.00 95.56 90 GLU A O 1
ATOM 726 N N . TYR A 1 91 ? -3.421 7.399 -2.862 1.00 95.00 91 TYR A N 1
ATOM 727 C CA . TYR A 1 91 ? -3.115 6.055 -3.358 1.00 95.00 91 TYR A CA 1
ATOM 728 C C . TYR A 1 91 ? -3.919 4.951 -2.646 1.00 95.00 91 TYR A C 1
ATOM 730 O O . TYR A 1 91 ? -3.723 3.774 -2.960 1.00 95.00 91 TYR A O 1
ATOM 738 N N . ILE A 1 92 ? -4.765 5.314 -1.674 1.00 92.75 92 ILE A N 1
ATOM 739 C CA . ILE A 1 92 ? -5.611 4.411 -0.877 1.00 92.75 92 ILE A CA 1
ATOM 740 C C . ILE A 1 92 ? -7.061 4.526 -1.338 1.00 92.75 92 ILE A C 1
ATOM 742 O O . ILE A 1 92 ? -7.687 3.459 -1.522 1.00 92.75 92 ILE A O 1
#

Mean predicted aligned error: 3.4 Å

Sequence (92 aa):
MDLQPTITQAFRSRFAAPPAFIIRAPGRVNIIGEHTDYNDGFVLPMAIDRAVWIALRPRRDRQVIVHSLDFDEAAEFSLDNLHKGKGWPEYI

Secondary structure (DSSP, 8-state):
---HHHHHHHHHHHHSS--SEEEEEEEEEEEE-TTTGGGT---EEEEEEEEEEEEE---SSSEEEEEETTTTEEEEEETTS-----SGGGG-

Radius of gyration: 16.79 Å; Cα contacts (8 Å, |Δi|>4): 113; chains: 1; bounding box: 36×25×46 Å

Foldseek 3Di:
DDCVVVQQVVCCVPVVDGFPDKDKDFDKDWPDDPPCVVVPDDTDIDGDPHIDMDRHHDDPAQKDWDADPVVRDIDIDGPVDDDDDDDDVNVD

Solvent-accessible surface area (backbone atoms only — not comparable to full-atom values): 6035 Å² total; per-residue (Å²): 129,90,54,64,69,59,43,47,50,55,40,26,73,74,66,78,41,77,54,76,44,76,48,78,48,62,42,72,47,73,78,46,41,84,92,21,66,95,66,83,43,69,68,45,70,44,76,48,91,55,61,55,74,47,60,40,60,91,67,95,67,60,64,47,78,51,70,42,82,92,76,74,44,76,51,74,52,42,75,88,65,78,69,93,78,73,72,76,69,76,82,111

pLDDT: mean 95.96, std 3.82, range [65.5, 98.44]